Protein AF-A0AAV6TI09-F1 (afdb_monomer_lite)

Organism: NCBI:txid931172

InterPro domains:
  IPR013098 Immunoglobulin I-set [PF07679] (12-43)
  IPR013783 Immunoglobulin-like fold [G3DSA:2.60.40.10] (1-57)
  IPR036179 Immunoglobulin-like domain superfamily [SSF48726] (1-52)

Foldseek 3Di:
DDDPDDDDQWDADPVRDIDGHPDDQVNFDKDKDWDADPVRDIDIDIDGDGDDDDPDDDDDDDDPPPDD

Structure (mmCIF, N/CA/C/O backbone):
data_AF-A0AAV6TI09-F1
#
_entry.id   AF-A0AAV6TI09-F1
#
loop_
_atom_site.group_PDB
_atom_site.id
_atom_site.type_symbol
_atom_site.label_atom_id
_atom_site.label_alt_id
_atom_site.label_comp_id
_atom_site.label_asym_id
_atom_site.label_entity_id
_atom_site.label_seq_id
_atom_site.pdbx_PDB_ins_code
_atom_site.Cartn_x
_atom_site.Cartn_y
_atom_site.Cartn_z
_atom_site.occupancy
_atom_site.B_iso_or_equiv
_atom_site.auth_seq_id
_atom_site.auth_comp_id
_atom_site.auth_asym_id
_atom_site.auth_atom_id
_atom_site.pdbx_PDB_model_num
ATOM 1 N N . GLY A 1 1 ? 13.082 3.778 6.734 1.00 73.38 1 GLY A N 1
ATOM 2 C CA . GLY A 1 1 ? 11.739 3.245 6.437 1.00 73.38 1 GLY A CA 1
ATOM 3 C C . GLY A 1 1 ? 11.863 1.775 6.111 1.00 73.38 1 GLY A C 1
ATOM 4 O O . GLY A 1 1 ? 12.856 1.405 5.495 1.00 73.38 1 GLY A O 1
ATOM 5 N N . SER A 1 2 ? 10.913 0.952 6.546 1.00 85.62 2 SER A N 1
ATOM 6 C CA . SER A 1 2 ? 10.943 -0.502 6.334 1.00 85.62 2 SER A CA 1
ATOM 7 C C . SER A 1 2 ? 10.217 -0.876 5.042 1.00 85.62 2 SER A C 1
ATOM 9 O O . SER A 1 2 ? 9.173 -0.302 4.731 1.00 85.62 2 SER A O 1
ATOM 11 N N . LYS A 1 3 ? 10.767 -1.824 4.274 1.00 90.69 3 LYS A N 1
ATOM 12 C CA . LYS A 1 3 ? 10.112 -2.350 3.069 1.00 90.69 3 LYS A CA 1
ATOM 13 C C . LYS A 1 3 ? 9.027 -3.350 3.476 1.00 90.69 3 LYS A C 1
ATOM 15 O O . LYS A 1 3 ? 9.267 -4.197 4.328 1.00 90.69 3 LYS A O 1
ATOM 20 N N . LEU A 1 4 ? 7.856 -3.247 2.854 1.00 90.75 4 LEU A N 1
ATOM 21 C CA . LEU A 1 4 ? 6.765 -4.212 3.001 1.00 90.75 4 LEU A CA 1
ATOM 22 C C . LEU A 1 4 ? 6.995 -5.426 2.078 1.00 90.75 4 LEU A C 1
ATOM 24 O O . LEU A 1 4 ? 7.520 -5.244 0.974 1.00 90.75 4 LEU A O 1
ATOM 28 N N . PRO A 1 5 ? 6.568 -6.635 2.477 1.00 92.00 5 PRO A N 1
ATOM 29 C CA . PRO A 1 5 ? 5.958 -6.969 3.765 1.00 92.00 5 PRO A CA 1
ATOM 30 C C . PRO A 1 5 ? 7.010 -7.155 4.874 1.00 92.00 5 PRO A C 1
ATOM 32 O O . PRO A 1 5 ? 8.119 -7.622 4.629 1.00 92.00 5 PRO A O 1
ATOM 35 N N . PHE A 1 6 ? 6.638 -6.811 6.101 1.00 88.88 6 PHE A N 1
ATOM 36 C CA . PHE A 1 6 ? 7.341 -7.120 7.338 1.00 88.88 6 PHE A CA 1
ATOM 37 C C . PHE A 1 6 ? 6.395 -7.886 8.282 1.00 88.88 6 PHE A C 1
ATOM 39 O O . PHE A 1 6 ? 5.379 -7.372 8.751 1.00 88.88 6 PHE A O 1
ATOM 46 N N . GLY A 1 7 ? 6.731 -9.146 8.560 1.00 87.25 7 GLY A N 1
ATOM 47 C CA . GLY A 1 7 ? 5.875 -10.057 9.324 1.00 87.25 7 GLY A CA 1
ATOM 48 C C . GLY A 1 7 ? 4.658 -10.568 8.543 1.00 87.25 7 GLY A C 1
ATOM 49 O O . GLY A 1 7 ? 4.520 -10.341 7.342 1.00 87.25 7 GLY A O 1
ATOM 50 N N . ASP A 1 8 ? 3.761 -11.256 9.2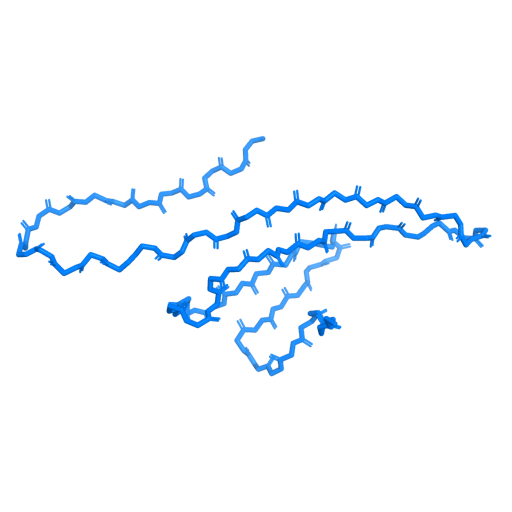49 1.00 91.69 8 ASP A N 1
ATOM 51 C CA . ASP A 1 8 ? 2.747 -12.118 8.614 1.00 91.69 8 ASP A CA 1
ATOM 52 C C . ASP A 1 8 ? 1.439 -11.399 8.261 1.00 91.69 8 ASP A C 1
ATOM 54 O O . ASP A 1 8 ? 0.602 -11.911 7.520 1.00 91.69 8 ASP A O 1
ATOM 58 N N . ARG A 1 9 ? 1.241 -10.181 8.777 1.00 93.12 9 ARG A N 1
ATOM 59 C CA . ARG A 1 9 ? 0.022 -9.395 8.525 1.00 93.12 9 ARG A CA 1
ATOM 60 C C . ARG A 1 9 ? 0.000 -8.760 7.139 1.00 93.12 9 ARG A C 1
ATOM 62 O O . ARG A 1 9 ? -0.981 -8.119 6.795 1.00 93.12 9 ARG A O 1
ATOM 69 N N . GLN A 1 10 ? 1.061 -8.856 6.347 1.00 93.88 10 GLN A N 1
ATOM 70 C CA . GLN A 1 10 ? 1.203 -8.075 5.123 1.00 93.88 10 GLN A CA 1
ATOM 71 C C . GLN A 1 10 ? 1.522 -8.985 3.947 1.00 93.88 10 GLN A C 1
ATOM 73 O O . GLN A 1 10 ? 2.285 -9.936 4.063 1.00 93.88 10 GLN A O 1
ATOM 78 N N . SER A 1 11 ? 0.953 -8.680 2.790 1.00 93.44 11 SER A N 1
ATOM 79 C CA . SER A 1 11 ? 1.188 -9.436 1.561 1.00 93.44 11 SER A CA 1
ATOM 80 C C . SER A 1 11 ? 1.270 -8.497 0.369 1.00 93.44 11 SER A C 1
ATOM 82 O O . SER A 1 11 ? 0.727 -7.393 0.402 1.00 93.44 11 SER A O 1
ATOM 84 N N . VAL A 1 12 ? 1.967 -8.930 -0.678 1.00 92.06 12 VAL A N 1
ATOM 85 C CA . VAL A 1 12 ? 2.082 -8.195 -1.939 1.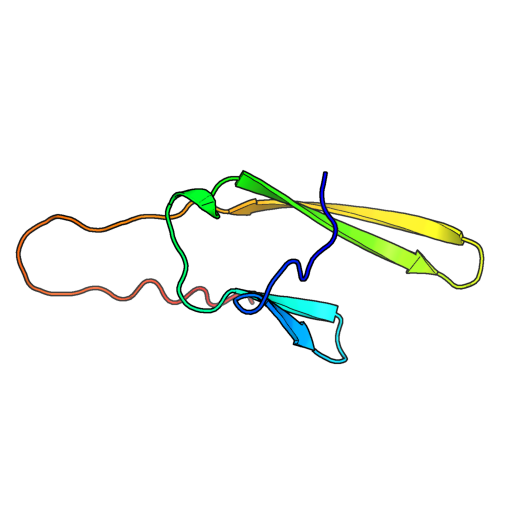00 92.06 12 VAL A CA 1
ATOM 86 C C . VAL A 1 12 ? 1.658 -9.125 -3.061 1.00 92.06 12 VAL A C 1
ATOM 88 O O . VAL A 1 12 ? 2.112 -10.266 -3.111 1.00 92.06 12 VAL A O 1
ATOM 91 N N . ASP A 1 13 ? 0.767 -8.663 -3.933 1.00 91.44 13 ASP A N 1
ATOM 92 C CA . ASP A 1 13 ? 0.371 -9.445 -5.104 1.00 91.44 13 ASP A CA 1
ATOM 93 C C . ASP A 1 13 ? 1.313 -9.241 -6.301 1.00 91.44 13 ASP A C 1
ATOM 95 O O . ASP A 1 13 ? 2.223 -8.412 -6.286 1.00 91.44 13 ASP A O 1
ATOM 99 N N . GLN A 1 14 ? 1.078 -9.999 -7.375 1.00 90.81 14 GLN A N 1
ATOM 100 C CA . GLN A 1 14 ? 1.887 -9.950 -8.598 1.00 90.81 14 GLN A CA 1
ATOM 101 C C . GLN A 1 14 ? 1.875 -8.579 -9.295 1.00 90.81 14 GLN A C 1
ATOM 103 O O . GLN A 1 14 ? 2.745 -8.305 -10.116 1.00 90.81 14 GLN A O 1
ATOM 108 N N . ARG A 1 15 ? 0.901 -7.713 -8.984 1.00 89.12 15 ARG A N 1
ATOM 109 C CA . ARG A 1 15 ? 0.799 -6.350 -9.524 1.00 89.12 15 ARG A CA 1
ATOM 110 C C . ARG A 1 15 ? 1.499 -5.321 -8.632 1.00 89.12 15 ARG A C 1
ATOM 112 O O . ARG A 1 15 ? 1.485 -4.137 -8.954 1.00 89.12 15 ARG A O 1
ATOM 119 N N . GLY A 1 16 ? 2.097 -5.749 -7.519 1.00 88.19 16 GLY A N 1
ATOM 120 C CA . GLY A 1 16 ? 2.742 -4.869 -6.549 1.00 88.19 16 GLY A CA 1
ATOM 121 C C . GLY A 1 16 ? 1.768 -4.202 -5.574 1.00 88.19 16 GLY A C 1
ATOM 122 O O . GLY A 1 16 ? 2.144 -3.234 -4.914 1.00 88.19 16 GLY A O 1
ATOM 123 N N . VAL A 1 17 ? 0.525 -4.689 -5.461 1.00 89.56 17 VAL A N 1
ATOM 124 C CA . VAL A 1 17 ? -0.445 -4.155 -4.495 1.00 89.56 17 VAL A CA 1
ATOM 125 C C . VAL A 1 17 ? -0.156 -4.730 -3.117 1.00 89.56 17 VAL A C 1
ATOM 127 O O . VAL A 1 17 ? -0.176 -5.948 -2.929 1.00 89.56 17 VAL A O 1
ATOM 130 N N . VAL A 1 18 ? 0.061 -3.848 -2.140 1.00 91.88 18 VAL A N 1
ATOM 131 C CA . VAL A 1 18 ? 0.246 -4.228 -0.736 1.00 91.88 18 VAL A CA 1
ATOM 132 C C . VAL A 1 18 ? -1.111 -4.371 -0.046 1.00 91.88 18 VAL A C 1
ATOM 134 O O . VAL A 1 18 ? -1.941 -3.465 -0.101 1.00 91.88 18 VAL A O 1
ATOM 137 N N . ARG A 1 19 ? -1.321 -5.492 0.646 1.00 92.12 19 ARG A N 1
ATOM 138 C CA . ARG A 1 19 ? -2.476 -5.754 1.515 1.00 92.12 19 ARG A CA 1
ATOM 139 C C . ARG A 1 19 ? -2.008 -5.917 2.957 1.00 92.12 19 ARG A C 1
ATOM 141 O O . ARG A 1 19 ? -1.088 -6.692 3.204 1.00 92.12 19 ARG A O 1
ATOM 148 N N . ILE A 1 20 ? -2.659 -5.220 3.888 1.00 92.62 20 ILE A N 1
ATOM 149 C CA . ILE A 1 20 ? -2.442 -5.346 5.337 1.00 92.62 20 ILE A CA 1
ATOM 150 C C . ILE A 1 20 ? -3.679 -6.014 5.948 1.00 92.62 20 ILE A C 1
ATOM 152 O O . ILE A 1 20 ? -4.770 -5.447 5.946 1.00 92.62 20 ILE A O 1
ATOM 156 N N . HIS A 1 21 ? -3.510 -7.230 6.450 1.00 89.00 21 HIS A N 1
ATOM 157 C CA . HIS A 1 21 ? -4.510 -8.017 7.164 1.00 89.00 21 HIS A CA 1
ATOM 158 C C . HIS A 1 21 ? -4.578 -7.581 8.630 1.00 89.00 21 HIS A C 1
ATOM 160 O O . HIS A 1 21 ? -3.547 -7.415 9.278 1.00 89.00 21 HIS A O 1
ATOM 166 N N . SER A 1 22 ? -5.792 -7.4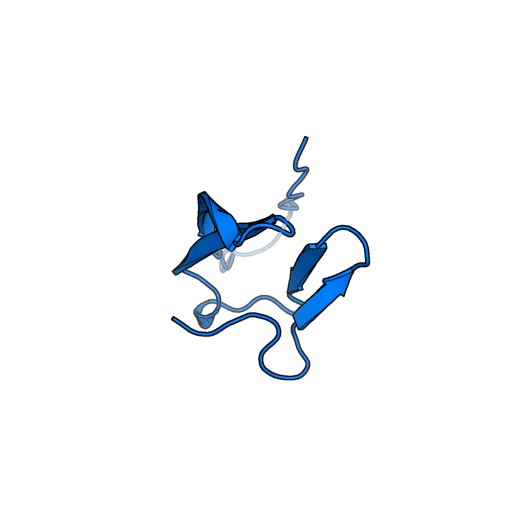43 9.176 1.00 87.88 22 SER A N 1
ATOM 167 C CA . SER A 1 22 ? -6.020 -6.984 10.558 1.00 87.88 22 SER A CA 1
ATOM 168 C C . SER A 1 22 ? -5.307 -5.655 10.856 1.00 87.88 22 SER A C 1
ATOM 170 O O . SER A 1 22 ? -4.335 -5.608 11.613 1.00 87.88 22 SER A O 1
ATOM 172 N N . VAL A 1 23 ? -5.779 -4.580 10.215 1.00 88.94 23 VAL A N 1
ATOM 173 C CA . VAL A 1 23 ? -5.253 -3.215 10.382 1.00 88.94 23 VAL A CA 1
ATOM 174 C C . VAL A 1 23 ? -5.400 -2.756 11.834 1.00 88.94 23 VAL A C 1
ATOM 176 O O . VAL A 1 23 ? -6.461 -2.907 12.440 1.00 88.94 23 VAL A O 1
ATOM 179 N N . ARG A 1 24 ? -4.338 -2.169 12.382 1.00 89.06 24 ARG A N 1
ATOM 180 C CA . ARG A 1 24 ? -4.273 -1.607 13.735 1.00 89.06 24 ARG A CA 1
ATOM 181 C C . ARG A 1 24 ? -3.814 -0.159 13.690 1.00 89.06 24 ARG A C 1
ATOM 183 O O . ARG A 1 24 ? -3.312 0.313 12.675 1.00 89.06 24 ARG A O 1
ATOM 190 N N . LYS A 1 25 ? -3.974 0.560 14.801 1.00 87.06 25 LYS A N 1
ATOM 191 C CA . LYS A 1 25 ? -3.586 1.974 14.892 1.00 87.06 25 LYS A CA 1
ATOM 192 C C . LYS A 1 25 ? -2.104 2.204 14.621 1.00 87.06 25 LYS A C 1
ATOM 194 O O . LYS A 1 25 ? -1.765 3.241 14.069 1.00 87.06 25 LYS A O 1
ATOM 199 N N . GLU A 1 26 ? -1.253 1.232 14.930 1.00 91.44 26 GLU A N 1
ATOM 200 C CA . GLU A 1 26 ? 0.190 1.314 14.685 1.00 91.44 26 GLU A CA 1
ATOM 201 C C . GLU A 1 26 ? 0.548 1.214 13.195 1.00 91.44 26 GLU A C 1
ATOM 203 O O . GLU A 1 26 ? 1.662 1.558 12.811 1.00 91.44 26 GLU A O 1
ATOM 208 N N . ASP A 1 27 ? -0.385 0.763 12.348 1.00 90.56 27 ASP A N 1
ATOM 209 C CA . ASP A 1 27 ? -0.193 0.731 10.898 1.00 90.56 27 ASP A CA 1
ATOM 210 C C . ASP A 1 27 ? -0.405 2.125 10.264 1.00 90.56 27 ASP A C 1
ATOM 212 O O . ASP A 1 27 ? -0.058 2.322 9.099 1.00 90.56 27 ASP A O 1
ATOM 216 N N . GLU A 1 28 ? -0.956 3.099 11.003 1.00 93.44 28 GLU A N 1
ATOM 217 C CA . GLU A 1 28 ? -1.111 4.493 10.569 1.00 93.44 28 GLU A CA 1
ATOM 218 C C . GLU A 1 28 ? 0.245 5.151 10.289 1.00 93.44 28 GLU A C 1
ATOM 220 O O . GLU A 1 28 ? 1.186 5.056 11.075 1.00 93.44 28 GLU A O 1
ATOM 225 N N . GLY A 1 29 ? 0.344 5.874 9.174 1.00 93.12 29 GLY A N 1
ATOM 226 C CA . GLY A 1 29 ? 1.571 6.576 8.825 1.00 93.12 29 GLY A CA 1
ATOM 227 C C . GLY A 1 29 ? 1.671 6.947 7.355 1.00 93.12 29 GLY A C 1
ATOM 228 O O . GLY A 1 29 ? 0.715 6.846 6.584 1.00 93.12 29 GLY A O 1
ATOM 229 N N . ILE A 1 30 ? 2.861 7.397 6.961 1.00 93.88 30 ILE A N 1
ATOM 230 C CA . ILE A 1 30 ? 3.168 7.755 5.576 1.00 93.88 30 ILE A CA 1
ATOM 231 C C . ILE A 1 30 ? 3.822 6.560 4.892 1.00 93.88 30 ILE A C 1
ATOM 233 O O . ILE A 1 30 ? 4.907 6.115 5.267 1.00 93.88 30 ILE A O 1
ATOM 237 N N . TYR A 1 31 ? 3.167 6.083 3.846 1.00 94.06 31 TYR A N 1
ATOM 238 C CA . TYR A 1 31 ? 3.641 5.038 2.960 1.00 94.06 31 TYR A CA 1
ATOM 239 C C . TYR A 1 31 ? 4.175 5.667 1.679 1.00 94.06 31 TYR A C 1
ATOM 241 O O . TYR A 1 31 ? 3.800 6.773 1.285 1.00 94.06 31 TYR A O 1
ATOM 249 N N . ARG A 1 32 ? 5.064 4.944 1.004 1.00 94.31 32 ARG A N 1
ATOM 250 C CA . ARG A 1 32 ? 5.613 5.358 -0.281 1.00 94.31 32 ARG A CA 1
ATOM 251 C C . ARG A 1 32 ? 5.651 4.164 -1.214 1.00 94.31 32 ARG A C 1
ATOM 253 O O . ARG A 1 32 ? 6.284 3.159 -0.902 1.00 94.31 32 ARG A O 1
ATOM 260 N N . CYS A 1 33 ? 4.991 4.288 -2.358 1.00 92.38 33 CYS A N 1
ATOM 261 C CA . CYS A 1 33 ? 5.189 3.349 -3.452 1.00 92.38 33 CYS A CA 1
ATOM 262 C C . CYS A 1 33 ? 6.453 3.763 -4.204 1.00 92.38 33 CYS A C 1
ATOM 264 O O . CYS A 1 33 ? 6.575 4.933 -4.559 1.00 92.38 33 CYS A O 1
ATOM 266 N N . VAL A 1 34 ? 7.380 2.829 -4.413 1.00 93.25 34 VAL A N 1
ATOM 267 C CA . VAL A 1 34 ? 8.627 3.055 -5.151 1.00 93.25 34 VAL A CA 1
ATOM 268 C C . VAL A 1 34 ? 8.706 2.024 -6.268 1.00 93.25 34 VAL A C 1
ATOM 270 O O . VAL A 1 34 ? 8.793 0.826 -5.999 1.00 93.25 34 VAL A O 1
ATOM 273 N N . ALA A 1 35 ? 8.682 2.492 -7.512 1.00 93.31 35 ALA A N 1
ATOM 274 C CA . ALA A 1 35 ? 8.875 1.679 -8.702 1.00 93.31 35 ALA A CA 1
ATOM 275 C C . ALA A 1 35 ? 10.284 1.911 -9.248 1.00 93.31 35 ALA A C 1
ATOM 277 O O . ALA A 1 35 ? 10.735 3.053 -9.344 1.00 93.31 35 ALA A O 1
ATOM 278 N N . VAL A 1 36 ? 10.968 0.825 -9.602 1.00 93.62 36 VAL A N 1
ATOM 279 C CA . VAL A 1 36 ? 12.305 0.862 -10.201 1.00 93.62 36 VAL A CA 1
ATOM 280 C C . VAL A 1 36 ? 12.252 0.101 -11.516 1.00 93.62 36 VAL A C 1
ATOM 282 O O . VAL A 1 36 ? 11.801 -1.044 -11.536 1.00 93.62 36 VAL A O 1
ATOM 285 N N . ASN A 1 37 ? 12.674 0.729 -12.611 1.00 93.75 37 ASN A N 1
ATOM 286 C CA . ASN A 1 37 ? 12.753 0.045 -13.902 1.00 93.75 37 ASN A CA 1
ATOM 287 C C . ASN A 1 37 ? 14.074 -0.736 -14.048 1.00 93.75 37 ASN A C 1
ATOM 289 O O . ASN A 1 37 ? 14.968 -0.647 -13.207 1.00 93.75 37 ASN A O 1
ATOM 293 N N . GLY A 1 38 ? 14.228 -1.489 -15.141 1.00 95.75 38 GLY A N 1
ATOM 294 C CA . GLY A 1 38 ? 15.430 -2.301 -15.387 1.00 95.75 38 GLY A CA 1
ATOM 295 C C . GLY A 1 38 ? 16.740 -1.512 -15.539 1.00 95.75 38 GLY A C 1
ATOM 296 O O . GLY A 1 38 ? 17.807 -2.112 -15.496 1.00 95.75 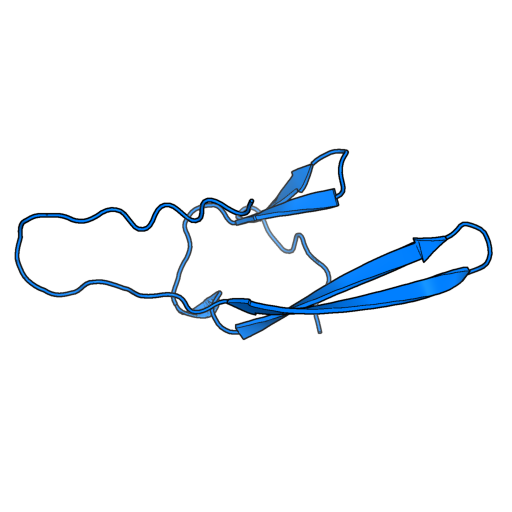38 GLY A O 1
ATOM 297 N N . ARG A 1 39 ? 16.679 -0.181 -15.698 1.00 96.31 39 ARG A N 1
ATOM 298 C CA . ARG A 1 39 ? 17.848 0.715 -15.764 1.00 96.31 39 ARG A CA 1
ATOM 299 C C . ARG A 1 39 ? 18.196 1.344 -14.411 1.00 96.31 39 ARG A C 1
ATOM 301 O O . ARG A 1 39 ? 19.183 2.064 -14.315 1.00 96.31 39 ARG A O 1
ATOM 308 N N . GLY A 1 40 ? 17.399 1.086 -13.373 1.00 94.75 40 GLY A N 1
ATOM 309 C CA . GLY A 1 40 ? 17.590 1.651 -12.037 1.00 94.75 40 GLY A CA 1
ATOM 310 C C . GLY A 1 40 ? 16.940 3.022 -11.822 1.00 94.75 40 GLY A C 1
ATOM 311 O O . GLY A 1 40 ? 17.101 3.596 -10.743 1.00 94.75 40 GLY A O 1
ATOM 312 N N . GLU A 1 41 ? 16.188 3.542 -12.797 1.00 97.00 41 GLU A N 1
ATOM 313 C CA . GLU A 1 41 ? 15.430 4.787 -12.639 1.00 97.00 41 GLU A CA 1
ATOM 314 C C . GLU A 1 41 ? 14.269 4.567 -11.670 1.00 97.00 41 GLU A C 1
ATOM 316 O O . GLU A 1 41 ? 13.635 3.506 -11.673 1.00 97.00 41 GLU A O 1
ATOM 321 N N . LYS A 1 42 ? 13.994 5.575 -10.838 1.00 95.88 42 LYS A N 1
ATOM 322 C CA . LYS A 1 42 ? 13.032 5.478 -9.740 1.00 95.88 42 LYS A CA 1
ATOM 323 C C . LYS A 1 42 ? 11.884 6.457 -9.931 1.00 95.88 42 LYS A C 1
ATOM 325 O O . LYS A 1 42 ? 12.112 7.636 -10.179 1.00 95.88 42 LYS A O 1
ATOM 330 N N . ALA A 1 43 ? 10.666 5.970 -9.726 1.00 95.00 43 ALA A N 1
ATOM 331 C CA . ALA A 1 43 ? 9.474 6.789 -9.560 1.00 95.00 43 ALA A CA 1
ATOM 332 C C . ALA A 1 43 ? 8.853 6.491 -8.193 1.00 95.00 43 ALA A C 1
ATOM 334 O O . ALA A 1 43 ? 8.769 5.329 -7.788 1.00 95.00 43 ALA A O 1
ATOM 335 N N . GLU A 1 44 ? 8.416 7.526 -7.477 1.00 94.94 44 GLU A N 1
ATOM 336 C CA . GLU A 1 44 ? 7.812 7.363 -6.159 1.00 94.94 44 GLU A CA 1
ATOM 337 C C . GLU A 1 44 ? 6.553 8.205 -5.961 1.00 94.94 44 GLU A C 1
ATOM 339 O O . GLU A 1 44 ? 6.422 9.297 -6.509 1.00 94.94 44 GLU A O 1
ATOM 344 N N . ARG A 1 45 ? 5.619 7.687 -5.156 1.00 93.88 45 ARG A N 1
ATOM 345 C CA . ARG A 1 45 ? 4.397 8.403 -4.774 1.00 93.88 45 ARG A CA 1
ATOM 346 C C . ARG A 1 45 ? 4.090 8.209 -3.286 1.00 93.88 45 ARG A C 1
ATOM 348 O O . ARG A 1 45 ? 3.972 7.055 -2.855 1.00 93.88 45 ARG A O 1
ATOM 355 N N . PRO A 1 46 ? 3.961 9.293 -2.496 1.00 91.81 46 PRO A N 1
ATOM 356 C CA . PRO A 1 46 ? 3.559 9.202 -1.099 1.00 91.81 46 PRO A CA 1
ATOM 357 C C . PRO A 1 46 ? 2.055 8.925 -0.961 1.00 91.81 46 PRO A C 1
ATOM 359 O O . PRO A 1 46 ? 1.248 9.324 -1.802 1.00 91.81 46 PRO A O 1
ATOM 362 N N . LEU A 1 47 ? 1.688 8.253 0.127 1.00 91.81 47 LEU A N 1
ATOM 363 C CA . LEU A 1 47 ? 0.320 7.964 0.548 1.00 91.81 47 LEU A CA 1
ATOM 364 C C . LEU A 1 47 ? 0.243 8.110 2.069 1.00 91.81 47 LEU A C 1
ATOM 366 O O . LEU A 1 47 ? 1.087 7.573 2.779 1.00 91.81 47 LEU A O 1
ATOM 370 N N . VAL A 1 48 ? -0.778 8.792 2.577 1.00 94.19 48 VAL A N 1
ATOM 371 C CA . VAL A 1 48 ? -1.050 8.845 4.018 1.00 94.19 48 VAL A CA 1
ATOM 372 C C . VAL A 1 48 ? -2.103 7.792 4.340 1.00 94.19 48 VAL A C 1
ATOM 374 O O . VAL A 1 48 ? -3.234 7.886 3.868 1.00 94.19 48 VAL A O 1
ATOM 377 N N . LEU A 1 49 ? -1.735 6.789 5.135 1.00 91.44 49 LEU A N 1
ATOM 378 C CA . LEU A 1 49 ? -2.678 5.824 5.685 1.00 91.44 49 LEU A CA 1
ATOM 379 C C . LEU A 1 49 ? -3.145 6.339 7.041 1.00 91.44 49 LEU A C 1
ATOM 381 O O . LEU A 1 49 ? -2.352 6.380 7.975 1.00 91.44 49 LEU A O 1
ATOM 385 N N . LYS A 1 50 ? -4.421 6.710 7.146 1.00 92.44 50 LYS A N 1
ATOM 386 C CA . LYS A 1 50 ? -5.073 7.030 8.418 1.00 92.44 50 LYS A CA 1
ATOM 387 C C . LYS A 1 50 ? -5.873 5.819 8.875 1.00 92.44 50 LYS A C 1
ATOM 389 O O . LYS A 1 50 ? -6.757 5.366 8.151 1.00 92.44 50 LYS A O 1
ATOM 394 N N . VAL A 1 51 ? -5.599 5.320 10.076 1.00 89.12 51 VAL A N 1
ATOM 395 C CA . VAL A 1 51 ? -6.381 4.223 10.650 1.00 89.12 51 VAL A CA 1
ATOM 396 C C . VAL A 1 51 ? -7.406 4.836 11.578 1.00 89.12 51 VAL A C 1
ATOM 398 O O . VAL A 1 51 ? -7.072 5.435 12.596 1.00 89.12 51 VAL A O 1
ATOM 401 N N . VAL A 1 52 ? -8.679 4.700 11.241 1.00 84.88 52 VAL A N 1
ATOM 402 C CA . VAL A 1 52 ? -9.788 5.121 12.098 1.00 84.88 52 VAL A CA 1
ATOM 403 C C . VAL A 1 52 ? -10.301 3.903 12.858 1.00 84.88 52 VAL A C 1
ATOM 405 O O . VAL A 1 52 ? -10.705 2.914 12.263 1.00 84.88 52 VAL A O 1
ATOM 408 N N . SER A 1 53 ? -10.225 3.956 14.189 1.00 70.12 53 SER A N 1
ATOM 409 C CA . SER A 1 53 ? -10.872 2.981 15.065 1.00 70.12 53 SER A CA 1
ATOM 410 C C . SER A 1 53 ? -12.152 3.628 15.565 1.00 70.12 53 SER A C 1
ATOM 412 O O . SER A 1 53 ? -12.092 4.612 16.308 1.00 70.12 53 SER A O 1
ATOM 414 N N . GLU A 1 54 ? -13.296 3.115 15.144 1.00 59.56 54 GLU A N 1
ATOM 415 C CA . GLU A 1 54 ? -14.567 3.530 15.717 1.00 59.56 54 GLU A CA 1
ATOM 416 C C . GLU A 1 54 ? -14.709 2.904 17.106 1.00 59.56 54 GLU A C 1
ATOM 418 O O . GLU A 1 54 ? -14.961 1.713 17.244 1.00 59.56 54 GLU A O 1
ATOM 423 N N . TYR A 1 55 ? -14.564 3.715 18.151 1.00 52.84 55 TYR A N 1
ATOM 424 C CA . TYR A 1 55 ? -15.238 3.448 19.418 1.00 52.84 55 TYR A CA 1
ATOM 425 C C . TYR A 1 55 ? -16.360 4.466 19.551 1.00 52.84 55 TYR A C 1
ATOM 427 O O . TYR A 1 55 ? -16.209 5.496 20.204 1.00 52.84 55 TYR A O 1
ATOM 435 N N . ARG A 1 56 ? -17.490 4.199 18.897 1.00 50.47 56 ARG A N 1
ATOM 436 C CA . ARG A 1 56 ? -18.765 4.807 19.271 1.00 50.47 56 ARG A CA 1
ATOM 437 C C . ARG A 1 56 ? -19.888 3.821 18.988 1.00 50.47 56 ARG A C 1
ATOM 439 O O . ARG A 1 56 ? -20.075 3.371 17.869 1.00 50.47 56 ARG A O 1
ATOM 446 N N . ILE A 1 57 ? -20.531 3.458 20.091 1.00 46.34 57 ILE A N 1
ATOM 447 C CA . ILE A 1 57 ? -21.721 2.629 20.279 1.00 46.34 57 ILE A CA 1
ATOM 448 C C . ILE A 1 57 ? -22.577 2.505 19.004 1.00 46.34 57 ILE A C 1
ATOM 450 O O . ILE A 1 57 ? -23.113 3.502 18.541 1.00 46.34 57 ILE A O 1
ATOM 454 N N . TRP A 1 58 ? -22.676 1.255 18.530 1.00 43.41 58 TRP A N 1
ATOM 455 C CA . TRP A 1 58 ? -23.647 0.610 17.630 1.00 43.41 58 TRP A CA 1
ATOM 456 C C . TRP A 1 58 ? -24.225 1.380 16.419 1.00 43.41 58 TRP A C 1
ATOM 458 O O . TRP A 1 58 ? -24.804 2.451 16.543 1.00 43.41 58 TRP A O 1
ATOM 468 N N . TYR A 1 59 ? -24.210 0.665 15.282 1.00 42.97 59 TYR A N 1
ATOM 469 C CA . TYR A 1 59 ? -24.937 0.868 14.015 1.00 42.97 59 TYR A CA 1
ATOM 470 C C . TYR A 1 59 ? -24.203 1.587 12.877 1.00 42.97 59 TYR A C 1
ATOM 472 O O . TYR A 1 59 ? -24.548 2.709 12.541 1.00 42.97 59 TYR A O 1
ATOM 480 N N . CYS A 1 60 ? -23.335 0.818 12.199 1.00 49.22 60 CYS A N 1
ATOM 481 C CA . CYS A 1 60 ? -22.859 1.000 10.816 1.00 49.22 60 CYS A CA 1
ATOM 482 C C . CYS A 1 60 ? -22.108 2.327 10.556 1.00 49.22 60 CYS A C 1
ATOM 484 O O . CYS A 1 60 ? -22.496 3.394 10.987 1.00 49.22 60 CYS A O 1
ATOM 486 N N . PHE A 1 61 ? -20.974 2.329 9.868 1.00 44.91 61 PHE A N 1
ATOM 487 C CA . PHE A 1 61 ? -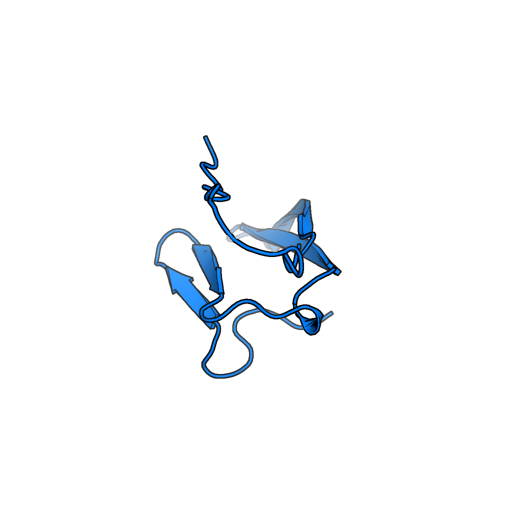20.923 2.225 8.416 1.00 44.91 61 PHE A CA 1
ATOM 488 C C . PHE A 1 61 ? -19.505 1.823 7.985 1.00 44.91 61 PHE A C 1
ATOM 490 O O . PHE A 1 61 ? -18.505 2.378 8.424 1.00 44.91 61 PHE A O 1
ATOM 497 N N . PHE A 1 62 ? -19.442 0.839 7.092 1.00 46.50 62 PHE A N 1
ATOM 498 C CA . PHE A 1 62 ? -18.235 0.340 6.442 1.00 46.50 62 PHE A CA 1
ATOM 499 C C . PHE A 1 62 ? -17.361 1.460 5.850 1.00 46.50 62 PHE A C 1
ATOM 501 O O . PHE A 1 62 ? -17.835 2.243 5.028 1.00 46.50 62 PHE A O 1
ATOM 508 N N . CYS A 1 63 ? -16.055 1.448 6.137 1.00 41.38 63 CYS A N 1
ATOM 509 C CA . CYS A 1 63 ? -15.072 2.130 5.295 1.00 41.38 63 CYS A CA 1
ATOM 510 C C . CYS A 1 63 ? -14.636 1.171 4.180 1.00 41.38 63 CYS A C 1
ATOM 512 O O . CYS A 1 63 ? -13.743 0.340 4.355 1.00 41.38 63 CYS A O 1
ATOM 514 N N . VAL A 1 64 ? -15.301 1.257 3.028 1.00 44.00 64 VAL A N 1
ATOM 515 C CA . VAL A 1 64 ? -14.811 0.626 1.802 1.00 44.00 64 VAL A CA 1
ATOM 516 C C . VAL A 1 64 ? -13.754 1.552 1.211 1.00 44.00 64 VAL A C 1
ATOM 518 O O . VAL A 1 64 ? -14.081 2.560 0.587 1.00 44.00 64 VAL A O 1
ATOM 521 N N . ALA A 1 65 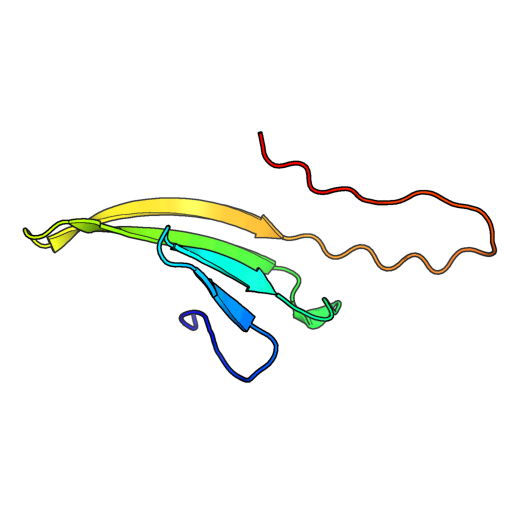? -12.480 1.202 1.380 1.00 34.88 65 ALA A N 1
ATOM 522 C CA . ALA A 1 65 ? -11.401 1.754 0.570 1.00 34.88 65 ALA A CA 1
ATOM 523 C C . ALA A 1 65 ? -11.539 1.221 -0.869 1.00 34.88 65 ALA A C 1
ATOM 525 O O . ALA A 1 65 ? -10.848 0.293 -1.283 1.00 34.88 65 ALA A O 1
ATOM 526 N N . ASN A 1 66 ? -12.481 1.783 -1.627 1.00 32.88 66 ASN A N 1
ATOM 527 C CA . ASN A 1 66 ? -12.522 1.641 -3.076 1.00 32.88 66 ASN A CA 1
ATOM 528 C C . ASN A 1 66 ? -11.489 2.616 -3.652 1.00 32.88 66 ASN A C 1
ATOM 530 O O . ASN A 1 66 ? -11.784 3.783 -3.899 1.00 32.88 66 ASN A O 1
ATOM 534 N N . CYS A 1 67 ? -10.256 2.140 -3.829 1.00 30.16 67 CYS A N 1
ATOM 535 C CA . CYS A 1 67 ? -9.314 2.786 -4.736 1.00 30.16 67 CYS A CA 1
ATOM 536 C C . CYS A 1 67 ? -9.825 2.570 -6.166 1.00 30.16 67 CYS A C 1
ATOM 538 O O . CYS A 1 67 ? -9.770 1.445 -6.668 1.00 30.16 67 CYS A O 1
ATOM 540 N N . ARG A 1 68 ? -10.327 3.634 -6.794 1.00 34.88 68 ARG A N 1
ATOM 541 C CA . ARG A 1 68 ? -10.462 3.726 -8.250 1.00 34.88 68 ARG A CA 1
ATOM 542 C C . ARG A 1 68 ? -9.260 4.464 -8.821 1.00 34.88 68 ARG A C 1
ATOM 544 O O . ARG A 1 68 ? -8.772 5.386 -8.129 1.00 34.88 68 ARG A O 1
#

pLDDT: mean 80.61, std 20.42, range [30.16, 97.0]

Secondary structure (DSSP, 8-state):
-PPSP-STTEEE-TT--EEESS--GGG-EEEEEEEE-TT--EEEEEEEE------S-S----------

Radius of gyration: 15.03 Å; chains: 1; bounding box: 43×21×36 Å

Sequence (68 aa):
GSKLPFGDRQSVDQRGVVRIHSVRKEDEGIYRCVAVNGRGEKAERPLVLKVVSEYRIWYCFFCVANCR